Protein AF-A0AAE0R0I9-F1 (afdb_monomer_lite)

Secondary structure (DSSP, 8-state):
-EEEEEE---TTSHHHHHHHHHHHHHHHTT-EEEEEEGGG-SSHHHHHHHHHHSSS--SEEEEE-TTTHHHHS--

InterPro domains:
  IPR052622 Glycosyltransferase group 1 domain-containing protein [PTHR46660] (1-72)

Sequence (75 aa):
MRFLFLACLIPKTGNYATAERIRDHIESAGHVCVLRDTRDFNSASEVKLLMSQDPQPFDAALSIHLFKGGRLSLR

pLDDT: mean 85.28, std 13.09, range [44.66, 97.75]

Structure (mmCIF, N/CA/C/O backbone):
data_AF-A0AAE0R0I9-F1
#
_entry.id   AF-A0AAE0R0I9-F1
#
loop_
_atom_site.group_PDB
_atom_site.id
_atom_site.type_symbol
_atom_site.label_atom_id
_atom_site.label_alt_id
_atom_site.label_comp_id
_atom_site.label_asym_id
_atom_site.label_entity_id
_atom_site.label_seq_id
_atom_site.pdbx_PDB_ins_code
_atom_site.Cartn_x
_atom_site.Cartn_y
_atom_site.Cartn_z
_atom_site.occupancy
_atom_site.B_iso_or_equiv
_atom_site.auth_seq_id
_atom_site.auth_comp_id
_atom_site.auth_asym_id
_atom_site.auth_atom_id
_atom_site.pdbx_PDB_model_num
ATOM 1 N N . MET A 1 1 ? -12.337 -1.894 7.028 1.00 92.00 1 MET A N 1
ATOM 2 C CA . MET A 1 1 ? -11.204 -1.013 7.376 1.00 92.00 1 MET A CA 1
ATOM 3 C C . MET A 1 1 ? -10.696 -0.335 6.114 1.00 92.00 1 MET A C 1
ATOM 5 O O . MET A 1 1 ? -10.864 -0.901 5.036 1.00 92.00 1 MET A O 1
ATOM 9 N N . ARG A 1 2 ? -10.130 0.864 6.229 1.00 93.94 2 ARG A N 1
ATOM 10 C CA . ARG A 1 2 ? -9.554 1.661 5.144 1.00 93.94 2 ARG A CA 1
ATOM 11 C C . ARG A 1 2 ? -8.038 1.696 5.315 1.00 93.94 2 ARG A C 1
ATOM 13 O O . ARG A 1 2 ? -7.530 2.242 6.289 1.00 93.94 2 ARG A O 1
ATOM 20 N N . PHE A 1 3 ? -7.321 1.107 4.368 1.00 93.56 3 PHE A N 1
ATOM 21 C CA . PHE A 1 3 ? -5.868 0.987 4.387 1.00 93.56 3 PHE A CA 1
ATOM 22 C C . PHE A 1 3 ? -5.232 1.946 3.386 1.00 93.56 3 PHE A C 1
ATOM 24 O O . PHE A 1 3 ? -5.658 2.018 2.232 1.00 93.56 3 PHE A O 1
ATOM 31 N N . LEU A 1 4 ? -4.185 2.648 3.814 1.00 93.94 4 LEU A N 1
ATOM 32 C CA . LEU A 1 4 ? -3.263 3.312 2.900 1.00 93.94 4 LEU A CA 1
ATOM 33 C C . LEU A 1 4 ? -2.186 2.301 2.512 1.00 93.94 4 LEU A C 1
ATOM 35 O O . LEU A 1 4 ? -1.478 1.798 3.382 1.00 93.94 4 LEU A O 1
ATOM 39 N N . PHE A 1 5 ? -2.040 2.002 1.226 1.00 93.81 5 PHE A N 1
ATOM 40 C CA . PHE A 1 5 ? -1.034 1.061 0.756 1.00 93.81 5 PHE A CA 1
ATOM 41 C C . PHE A 1 5 ? 0.012 1.761 -0.110 1.00 93.81 5 PHE A C 1
ATOM 43 O O . PHE A 1 5 ? -0.283 2.273 -1.188 1.00 93.81 5 PHE A O 1
ATOM 50 N N . LEU A 1 6 ? 1.253 1.781 0.374 1.00 92.56 6 LEU A N 1
ATOM 51 C CA . LEU A 1 6 ? 2.394 2.391 -0.295 1.00 92.56 6 LEU A CA 1
ATOM 52 C C . LEU A 1 6 ? 3.248 1.324 -0.992 1.00 92.56 6 LEU A C 1
ATOM 54 O O . LEU A 1 6 ? 3.841 0.457 -0.344 1.00 92.56 6 LEU A O 1
ATOM 58 N N . ALA A 1 7 ? 3.376 1.422 -2.312 1.00 91.56 7 ALA A N 1
ATOM 59 C CA . ALA A 1 7 ? 4.260 0.563 -3.100 1.00 91.56 7 ALA A CA 1
ATOM 60 C C . ALA A 1 7 ? 4.975 1.356 -4.201 1.00 91.56 7 ALA A C 1
ATOM 62 O O . ALA A 1 7 ? 4.566 2.452 -4.559 1.00 91.56 7 ALA A O 1
ATOM 63 N N . CYS A 1 8 ? 6.059 0.816 -4.757 1.00 89.56 8 CYS A N 1
ATOM 64 C CA . CYS A 1 8 ? 6.662 1.376 -5.967 1.00 89.56 8 CYS A CA 1
ATOM 65 C C . CYS A 1 8 ? 5.849 0.913 -7.187 1.00 89.56 8 CYS A C 1
ATOM 67 O O . CYS A 1 8 ? 5.894 -0.271 -7.532 1.00 89.56 8 CYS A O 1
ATOM 69 N N . LEU A 1 9 ? 5.106 1.824 -7.826 1.00 90.25 9 LEU A N 1
ATOM 70 C CA . LEU A 1 9 ? 4.141 1.510 -8.895 1.00 90.25 9 LEU A CA 1
ATOM 71 C C . LEU A 1 9 ? 4.747 1.671 -10.292 1.00 90.25 9 LEU A C 1
ATOM 73 O O . LEU A 1 9 ? 4.088 2.097 -11.238 1.00 90.25 9 LEU A O 1
ATOM 77 N N . ILE A 1 10 ? 6.033 1.343 -10.442 1.00 90.19 10 ILE A N 1
ATOM 78 C CA . ILE A 1 10 ? 6.661 1.321 -11.763 1.00 90.19 10 ILE A CA 1
ATOM 79 C C . ILE A 1 10 ? 6.011 0.186 -12.575 1.00 90.19 10 ILE A C 1
ATOM 81 O O . ILE A 1 10 ? 6.052 -0.969 -12.127 1.00 90.19 10 ILE A O 1
ATOM 85 N N . PRO A 1 11 ? 5.441 0.473 -13.764 1.00 89.12 11 PRO A N 1
ATOM 86 C CA . PRO A 1 11 ? 4.822 -0.544 -14.602 1.00 89.12 11 PRO A CA 1
ATOM 87 C C . PRO A 1 11 ? 5.775 -1.698 -14.909 1.00 89.12 11 PRO A C 1
ATOM 89 O O . PRO A 1 11 ? 6.983 -1.502 -15.038 1.00 89.12 11 PRO A O 1
ATOM 92 N N . LYS A 1 12 ? 5.222 -2.904 -15.079 1.00 88.06 12 LYS A N 1
ATOM 93 C CA . LYS A 1 12 ? 5.983 -4.119 -15.431 1.00 88.06 12 LYS A CA 1
ATOM 94 C C . LYS A 1 12 ? 7.078 -4.490 -14.415 1.00 88.06 12 LYS A C 1
ATOM 96 O O . LYS A 1 12 ? 8.069 -5.116 -14.777 1.00 88.06 12 LYS A O 1
ATOM 101 N N . THR A 1 13 ? 6.897 -4.139 -13.141 1.00 87.06 13 THR A N 1
ATOM 102 C CA . THR A 1 13 ? 7.767 -4.592 -12.04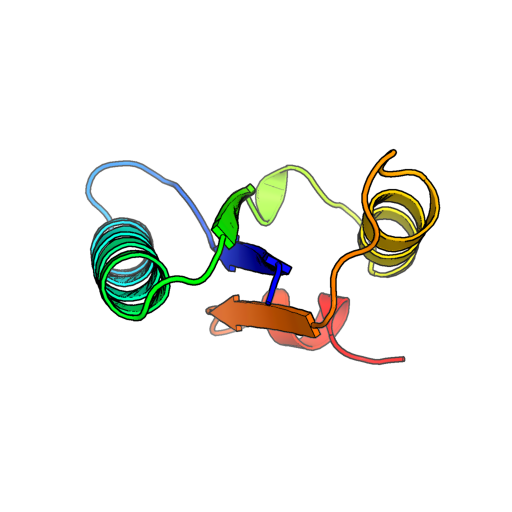6 1.00 87.06 13 THR A CA 1
ATOM 103 C C . THR A 1 13 ? 7.057 -5.590 -11.138 1.00 87.06 13 THR A C 1
ATOM 105 O O . THR A 1 13 ? 5.834 -5.557 -10.987 1.00 87.06 13 THR A O 1
ATOM 108 N N . GLY A 1 14 ? 7.834 -6.461 -10.485 1.00 86.94 14 GLY A N 1
ATOM 109 C CA . GLY A 1 14 ? 7.302 -7.394 -9.488 1.00 86.94 14 GLY A CA 1
ATOM 110 C C . GLY A 1 14 ? 6.633 -6.683 -8.308 1.00 86.94 14 GLY A C 1
ATOM 111 O O . GLY A 1 14 ? 5.631 -7.175 -7.797 1.00 86.94 14 GLY A O 1
ATOM 112 N N . ASN A 1 15 ? 7.124 -5.497 -7.931 1.00 87.50 15 ASN A N 1
ATOM 113 C CA . ASN A 1 15 ? 6.513 -4.671 -6.887 1.00 87.50 15 ASN A CA 1
ATOM 114 C C . ASN A 1 15 ? 5.107 -4.227 -7.276 1.00 87.50 15 ASN A C 1
ATOM 116 O O . ASN A 1 15 ? 4.193 -4.398 -6.477 1.00 87.50 15 ASN A O 1
ATOM 120 N N . TYR A 1 16 ? 4.923 -3.714 -8.497 1.00 90.75 16 TYR A N 1
ATOM 121 C CA . TYR A 1 16 ? 3.604 -3.275 -8.939 1.00 90.75 16 TYR A CA 1
ATOM 122 C C . TYR A 1 16 ? 2.623 -4.452 -9.021 1.00 90.75 16 TYR A C 1
ATOM 124 O O . TYR A 1 16 ? 1.561 -4.398 -8.411 1.00 90.75 16 TYR A O 1
ATOM 132 N N . ALA A 1 17 ? 3.029 -5.572 -9.631 1.00 92.31 17 ALA A N 1
ATOM 133 C CA . ALA A 1 17 ? 2.195 -6.775 -9.689 1.00 92.31 17 ALA A CA 1
ATOM 134 C C . ALA A 1 17 ? 1.837 -7.328 -8.293 1.00 92.31 17 ALA A C 1
ATOM 136 O O . ALA A 1 17 ? 0.736 -7.827 -8.074 1.00 92.31 17 ALA A O 1
ATOM 137 N N . THR A 1 18 ? 2.762 -7.247 -7.332 1.00 92.69 18 THR A N 1
ATOM 138 C CA . THR A 1 18 ? 2.512 -7.662 -5.943 1.00 92.69 18 THR A CA 1
ATOM 139 C C . THR A 1 18 ? 1.570 -6.694 -5.234 1.00 92.69 18 THR A C 1
ATOM 141 O O . THR A 1 18 ? 0.668 -7.137 -4.527 1.00 92.69 18 THR A O 1
ATOM 144 N N . ALA A 1 19 ? 1.738 -5.387 -5.450 1.00 93.56 19 ALA A N 1
ATOM 145 C CA . ALA A 1 19 ? 0.864 -4.363 -4.895 1.00 93.56 19 ALA A CA 1
ATOM 146 C C . ALA A 1 19 ? -0.582 -4.531 -5.378 1.00 93.56 19 ALA A C 1
ATOM 148 O O . ALA A 1 19 ? -1.506 -4.463 -4.574 1.00 93.56 19 ALA A O 1
ATOM 149 N N . GLU A 1 20 ? -0.782 -4.816 -6.666 1.00 94.69 20 GLU A N 1
ATOM 150 C CA . GLU A 1 20 ? -2.121 -5.067 -7.207 1.00 94.69 20 GLU A CA 1
ATOM 151 C C . GLU A 1 20 ? -2.755 -6.312 -6.585 1.00 94.69 20 GLU A C 1
ATOM 153 O O . GLU A 1 20 ? -3.864 -6.231 -6.073 1.00 94.69 20 GLU A O 1
ATOM 158 N N . A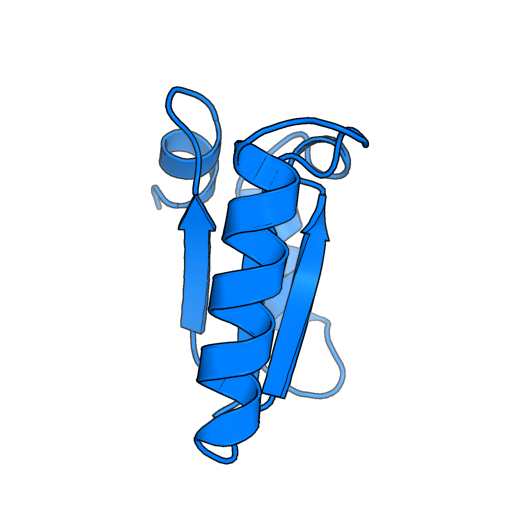RG A 1 21 ? -2.022 -7.428 -6.488 1.00 95.56 21 ARG A N 1
ATOM 159 C CA . ARG A 1 21 ? -2.540 -8.654 -5.850 1.00 95.56 21 ARG A CA 1
ATOM 160 C C . ARG A 1 21 ? -2.923 -8.455 -4.384 1.00 95.56 21 ARG A C 1
ATOM 162 O O . ARG A 1 21 ? -3.931 -8.991 -3.935 1.00 95.56 21 ARG A O 1
ATOM 169 N N . ILE A 1 22 ? -2.116 -7.709 -3.629 1.00 94.81 22 ILE A N 1
ATOM 170 C CA . ILE A 1 22 ? -2.411 -7.404 -2.223 1.00 94.81 22 ILE A CA 1
ATOM 171 C C . ILE A 1 22 ? -3.628 -6.478 -2.120 1.00 94.81 22 ILE A C 1
ATOM 173 O O . ILE A 1 22 ? -4.486 -6.724 -1.274 1.00 94.81 22 ILE A O 1
ATOM 177 N N . ARG A 1 23 ? -3.735 -5.451 -2.978 1.00 96.00 23 ARG A N 1
ATOM 178 C CA . ARG A 1 23 ? -4.926 -4.591 -3.052 1.00 96.00 23 ARG A CA 1
ATOM 179 C C . ARG A 1 23 ? -6.173 -5.435 -3.300 1.00 96.00 23 ARG A C 1
ATOM 181 O O . ARG A 1 23 ? -7.096 -5.365 -2.497 1.00 96.00 23 ARG A O 1
ATOM 188 N N . ASP A 1 24 ? -6.155 -6.265 -4.338 1.00 97.31 24 ASP A N 1
ATOM 189 C CA . ASP A 1 24 ? -7.298 -7.092 -4.727 1.00 97.31 24 ASP A CA 1
ATOM 190 C C . ASP A 1 24 ? -7.703 -8.050 -3.591 1.00 97.31 24 ASP A C 1
ATOM 192 O O . ASP A 1 24 ? -8.888 -8.234 -3.317 1.00 97.31 24 ASP A O 1
ATOM 196 N N . HIS A 1 25 ? -6.730 -8.612 -2.864 1.00 96.88 25 HIS A N 1
ATOM 197 C CA . HIS A 1 25 ? -7.001 -9.446 -1.692 1.00 96.88 25 HIS A CA 1
ATOM 198 C C . HIS A 1 25 ? -7.667 -8.661 -0.549 1.00 96.88 25 HIS A C 1
ATOM 200 O O . HIS A 1 25 ? -8.684 -9.108 -0.016 1.00 96.88 25 HIS A O 1
ATOM 206 N N . ILE A 1 26 ? -7.135 -7.485 -0.195 1.00 95.88 26 ILE A N 1
ATOM 207 C CA . ILE A 1 26 ? -7.704 -6.613 0.847 1.00 95.88 26 ILE A CA 1
ATOM 208 C C . ILE A 1 26 ? -9.139 -6.212 0.480 1.00 95.88 26 ILE A C 1
ATOM 210 O O . ILE A 1 26 ? -10.039 -6.289 1.316 1.00 95.88 26 ILE A O 1
ATOM 214 N N . GLU A 1 27 ? -9.372 -5.830 -0.774 1.00 97.25 27 GLU A N 1
ATOM 215 C CA . GLU A 1 27 ? -10.696 -5.430 -1.254 1.00 97.25 27 GLU A CA 1
ATOM 216 C C . GLU A 1 27 ? -11.680 -6.603 -1.286 1.00 97.25 27 GLU A C 1
ATOM 218 O O . GLU A 1 27 ? -12.823 -6.453 -0.852 1.00 97.25 27 GLU A O 1
ATOM 223 N N . SER A 1 28 ? -11.231 -7.801 -1.676 1.00 97.75 28 SER A N 1
ATOM 224 C CA . SER A 1 28 ? -12.057 -9.017 -1.624 1.00 97.75 28 SER A CA 1
ATOM 225 C C . SER A 1 28 ? -12.511 -9.388 -0.205 1.00 97.75 28 SER A C 1
ATOM 227 O O . SER A 1 28 ? -13.563 -10.001 -0.037 1.00 97.75 28 SER A O 1
ATOM 229 N N . ALA A 1 29 ? -11.763 -8.970 0.823 1.00 97.06 29 ALA A N 1
ATOM 230 C CA . ALA A 1 29 ? -12.123 -9.143 2.230 1.00 97.06 29 ALA A CA 1
ATOM 231 C C . ALA A 1 29 ? -13.121 -8.081 2.746 1.00 97.06 29 ALA A C 1
ATOM 233 O O . ALA A 1 29 ? -13.427 -8.045 3.939 1.00 97.06 29 ALA A O 1
ATOM 234 N N . GLY A 1 30 ? -13.633 -7.198 1.879 1.00 97.12 30 GLY A N 1
ATOM 235 C CA . GLY A 1 30 ? -14.566 -6.133 2.259 1.00 97.12 30 GLY A CA 1
ATOM 236 C C . GLY A 1 30 ? -13.879 -4.932 2.914 1.00 97.12 30 GLY A C 1
ATOM 237 O O . GLY A 1 30 ? -14.479 -4.220 3.724 1.00 97.12 30 GLY A O 1
ATOM 238 N N . HIS A 1 31 ? -12.597 -4.714 2.628 1.00 96.56 31 HIS A N 1
ATOM 239 C CA . HIS A 1 31 ? -11.854 -3.540 3.077 1.00 96.56 31 HIS A CA 1
ATOM 240 C C . HIS A 1 31 ? -11.609 -2.569 1.919 1.00 96.56 31 HIS A C 1
ATOM 242 O O . HIS A 1 31 ? -11.725 -2.923 0.755 1.00 96.56 31 HIS A O 1
ATOM 248 N N . VAL A 1 32 ? -11.273 -1.322 2.237 1.00 95.69 32 VAL A N 1
ATOM 249 C CA . VAL A 1 32 ? -10.901 -0.311 1.241 1.00 95.69 32 VAL A CA 1
ATOM 250 C C . VAL A 1 32 ? -9.383 -0.217 1.211 1.00 95.69 32 VAL A C 1
ATOM 252 O O . VAL A 1 32 ? -8.769 -0.044 2.264 1.00 95.69 32 VAL A O 1
ATOM 255 N N . CYS A 1 33 ? -8.773 -0.303 0.029 1.00 95.44 33 CYS A N 1
ATOM 256 C CA . CYS A 1 33 ? -7.324 -0.210 -0.134 1.00 95.44 33 CYS A CA 1
ATOM 257 C C . CYS A 1 33 ? -6.951 0.943 -1.072 1.00 95.44 33 CYS A C 1
ATOM 259 O O . CYS A 1 33 ? -7.123 0.873 -2.286 1.00 95.44 33 CYS A O 1
ATOM 261 N N . VAL A 1 34 ? -6.413 2.027 -0.514 1.00 94.50 34 VAL A N 1
ATOM 262 C CA . VAL A 1 34 ? -5.955 3.176 -1.300 1.00 94.50 34 VAL A CA 1
ATOM 263 C C . VAL A 1 34 ? -4.488 2.979 -1.657 1.00 94.50 34 VAL A C 1
ATOM 265 O O . VAL A 1 34 ? -3.600 3.218 -0.840 1.00 94.50 34 VAL A O 1
ATOM 268 N N . LEU A 1 35 ? -4.236 2.555 -2.894 1.00 93.56 35 LEU A N 1
ATOM 269 C CA . LEU A 1 35 ? -2.886 2.377 -3.419 1.00 93.56 35 LEU A CA 1
ATOM 270 C C . LEU A 1 35 ? -2.270 3.729 -3.834 1.00 93.56 35 LEU A C 1
ATOM 272 O O . LEU A 1 35 ? -2.908 4.535 -4.523 1.00 93.56 35 LEU A O 1
ATOM 276 N N . ARG A 1 36 ? -1.029 3.988 -3.408 1.00 92.94 36 ARG A N 1
ATOM 277 C CA . ARG A 1 36 ? -0.238 5.184 -3.753 1.00 92.94 36 ARG A CA 1
ATOM 278 C C . ARG A 1 36 ? 1.212 4.823 -4.047 1.00 92.94 36 ARG A C 1
ATOM 280 O O . ARG A 1 36 ? 1.739 3.849 -3.499 1.00 92.94 36 ARG A O 1
ATOM 287 N N . ASP A 1 37 ? 1.859 5.618 -4.896 1.00 91.56 37 ASP A N 1
ATOM 288 C CA . ASP A 1 37 ? 3.259 5.390 -5.213 1.00 91.56 37 ASP A CA 1
ATOM 289 C C . ASP A 1 37 ? 4.162 5.938 -4.106 1.00 91.56 37 ASP A C 1
ATOM 291 O O . ASP A 1 37 ? 4.082 7.097 -3.720 1.00 91.56 37 ASP A O 1
ATOM 295 N N . THR A 1 38 ? 5.088 5.118 -3.614 1.00 89.44 38 THR A N 1
ATOM 296 C CA . THR A 1 38 ? 6.135 5.561 -2.675 1.00 89.44 38 THR A CA 1
ATOM 297 C C . THR A 1 38 ? 7.009 6.697 -3.211 1.00 89.44 38 THR A C 1
ATOM 299 O O . THR A 1 38 ? 7.661 7.375 -2.423 1.00 89.44 38 THR A O 1
ATOM 302 N N . ARG A 1 39 ? 7.069 6.890 -4.533 1.00 87.12 39 ARG A N 1
ATOM 303 C CA . ARG A 1 39 ? 7.806 7.979 -5.189 1.00 87.12 39 ARG A CA 1
ATOM 304 C C . ARG A 1 39 ? 7.095 9.327 -5.079 1.00 87.12 39 ARG A C 1
ATOM 306 O O . ARG A 1 39 ? 7.763 10.340 -5.248 1.00 87.12 39 ARG A O 1
ATOM 313 N N . ASP A 1 40 ? 5.803 9.330 -4.753 1.00 90.00 40 ASP A N 1
ATOM 314 C CA . ASP A 1 40 ? 5.022 10.550 -4.526 1.00 90.00 40 ASP A CA 1
ATOM 315 C C . ASP A 1 40 ? 5.346 11.196 -3.167 1.00 90.00 40 ASP A C 1
ATOM 317 O O . ASP A 1 40 ? 4.919 12.315 -2.899 1.00 90.00 40 ASP A O 1
ATOM 321 N N . PHE A 1 41 ? 6.113 10.501 -2.315 1.00 88.69 41 PHE A N 1
ATOM 322 C CA . PHE A 1 41 ? 6.463 10.942 -0.968 1.00 88.69 41 PHE A CA 1
ATOM 323 C C . PHE A 1 41 ? 7.980 11.034 -0.784 1.00 88.69 41 PHE A C 1
ATOM 325 O O . PHE A 1 41 ? 8.740 10.099 -1.057 1.00 88.69 41 PHE A O 1
ATOM 332 N N . ASN A 1 42 ? 8.419 12.156 -0.233 1.00 86.19 42 ASN A N 1
ATOM 333 C CA 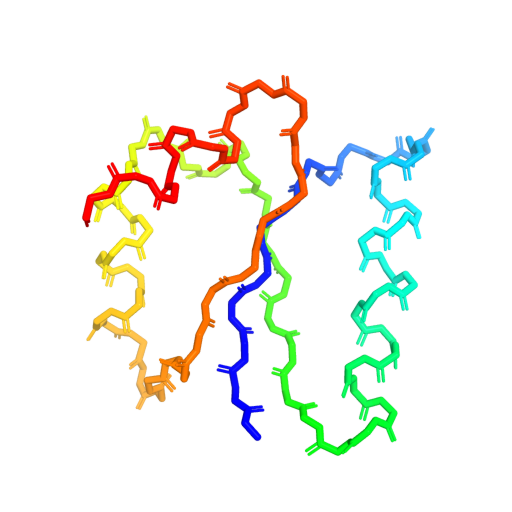. ASN A 1 42 ? 9.801 12.440 0.128 1.00 86.19 42 ASN A CA 1
ATOM 334 C C . ASN A 1 42 ? 10.079 12.174 1.613 1.00 86.19 42 ASN A C 1
ATOM 336 O O . ASN A 1 42 ? 11.239 12.005 1.995 1.00 86.19 42 ASN A O 1
ATOM 340 N N . SER A 1 43 ? 9.045 12.125 2.463 1.00 85.25 43 SER A N 1
ATOM 341 C CA . SER A 1 43 ? 9.208 11.934 3.910 1.00 85.25 43 SER A CA 1
ATOM 342 C C . SER A 1 43 ? 8.041 11.201 4.580 1.00 85.25 43 SER A C 1
ATOM 344 O O . SER A 1 43 ? 6.914 11.198 4.090 1.00 85.25 43 SER A O 1
ATOM 346 N N . ALA A 1 44 ? 8.303 10.614 5.755 1.00 84.19 44 ALA A N 1
ATOM 347 C CA . ALA A 1 44 ? 7.266 10.000 6.593 1.00 84.19 44 ALA A CA 1
ATOM 348 C C . ALA A 1 44 ? 6.204 11.022 7.045 1.00 84.19 44 ALA A C 1
ATOM 350 O O . ALA A 1 44 ? 5.038 10.678 7.215 1.00 84.19 44 ALA A O 1
ATOM 351 N N . SER A 1 45 ? 6.589 12.294 7.194 1.00 86.88 45 SER A N 1
ATOM 352 C CA . SER A 1 45 ? 5.675 13.373 7.572 1.00 86.88 45 SER A CA 1
ATOM 353 C C . SER A 1 45 ? 4.606 13.634 6.511 1.00 86.88 45 SER A C 1
ATOM 355 O O . SER A 1 45 ? 3.468 13.905 6.873 1.00 86.88 45 SER A O 1
ATOM 357 N N . GLU A 1 46 ? 4.935 13.515 5.221 1.00 89.06 46 GLU A N 1
ATOM 358 C CA . GLU A 1 46 ? 3.955 13.662 4.131 1.00 89.06 46 GLU A CA 1
ATOM 359 C C . GLU A 1 46 ? 2.943 12.512 4.129 1.00 89.06 46 GLU A C 1
ATOM 361 O O . GLU A 1 46 ? 1.751 12.733 3.933 1.00 89.06 46 GLU A O 1
ATOM 366 N N . VAL A 1 47 ? 3.395 11.291 4.431 1.00 87.94 47 VAL A N 1
ATOM 367 C CA . VAL A 1 47 ? 2.503 10.137 4.613 1.00 87.94 47 VAL A CA 1
ATOM 368 C C . VAL A 1 47 ? 1.589 10.356 5.819 1.00 87.94 47 VAL A C 1
ATOM 370 O O . VAL A 1 47 ? 0.382 10.148 5.726 1.00 87.94 47 VAL A O 1
ATOM 373 N N . LYS A 1 48 ? 2.136 10.834 6.941 1.00 86.75 48 LYS A N 1
ATOM 374 C CA . LYS A 1 48 ? 1.355 11.145 8.145 1.00 86.75 48 LYS A CA 1
ATOM 375 C C . LYS A 1 48 ? 0.336 12.259 7.898 1.00 86.75 48 LYS A C 1
ATOM 377 O O . LYS A 1 48 ? -0.778 12.177 8.405 1.00 86.75 48 LYS A O 1
ATOM 382 N N . LEU A 1 49 ? 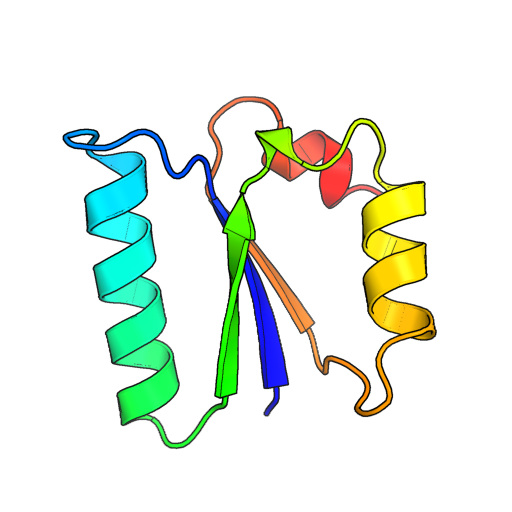0.707 13.268 7.111 1.00 87.44 49 LEU A N 1
ATOM 383 C CA . LEU A 1 49 ? -0.181 14.351 6.698 1.00 87.44 49 LEU A CA 1
ATOM 384 C C . LEU A 1 49 ? -1.323 13.831 5.824 1.00 87.44 49 LEU A C 1
ATOM 386 O O . LEU A 1 49 ? -2.475 14.169 6.067 1.00 87.44 49 LEU A O 1
ATOM 390 N N . LEU A 1 50 ? -1.024 12.959 4.858 1.00 87.31 50 LEU A N 1
ATOM 391 C CA . LEU A 1 50 ? -2.050 12.291 4.060 1.00 87.31 50 LEU A CA 1
ATOM 392 C C . LEU A 1 50 ? -3.006 11.487 4.950 1.00 87.31 50 LEU A C 1
ATOM 394 O O . LEU A 1 50 ? -4.217 11.554 4.768 1.00 87.31 50 LEU A O 1
ATOM 398 N N . MET A 1 51 ? -2.473 10.760 5.935 1.00 85.06 51 MET A N 1
ATOM 399 C CA . MET A 1 51 ? -3.294 9.981 6.861 1.00 85.06 51 MET A CA 1
ATOM 400 C C . MET A 1 51 ? -4.194 10.843 7.757 1.00 85.06 51 MET A C 1
ATOM 402 O O . MET A 1 51 ? -5.253 10.367 8.158 1.00 85.06 51 MET A O 1
ATOM 406 N N . SER A 1 52 ? -3.791 12.078 8.077 1.00 82.25 52 SER A N 1
ATOM 407 C CA . SER A 1 52 ? -4.551 12.981 8.951 1.00 82.25 52 SER A CA 1
ATOM 408 C C . SER A 1 52 ? -5.487 13.945 8.217 1.00 82.25 52 SER A C 1
ATOM 410 O O . SER A 1 52 ? -6.448 14.410 8.824 1.00 82.25 52 SER A O 1
ATOM 412 N N . GLN A 1 53 ? -5.211 14.270 6.949 1.00 82.00 53 GLN A N 1
ATOM 413 C CA . GLN A 1 53 ? -5.989 15.230 6.154 1.00 82.00 53 GLN A CA 1
ATOM 414 C C . GLN A 1 53 ? -7.007 14.582 5.207 1.00 82.00 53 GLN A C 1
ATOM 416 O O . GLN A 1 53 ? -7.829 15.297 4.632 1.00 82.00 53 GLN A O 1
ATOM 421 N N . ASP A 1 54 ? -6.968 13.260 5.016 1.00 79.62 54 ASP A N 1
ATOM 422 C CA . ASP A 1 54 ? -7.985 12.573 4.217 1.00 79.62 54 ASP A CA 1
ATOM 423 C C . ASP A 1 54 ? -9.373 12.732 4.878 1.00 79.62 54 ASP A C 1
ATOM 425 O O . ASP A 1 54 ? -9.491 12.558 6.095 1.00 79.62 54 ASP A O 1
ATOM 429 N N . PRO A 1 55 ? -10.438 13.041 4.110 1.00 78.31 55 PRO A N 1
ATOM 430 C CA . PRO A 1 55 ? -11.797 13.164 4.643 1.00 78.31 55 PRO A CA 1
ATOM 431 C C . PRO A 1 55 ? -12.277 11.913 5.387 1.00 78.31 55 PRO A C 1
ATOM 433 O O . PRO A 1 55 ? -13.176 12.000 6.222 1.00 78.31 55 PRO A O 1
ATOM 436 N N . GLN A 1 56 ? -11.705 10.749 5.062 1.00 84.50 56 GLN A N 1
ATOM 437 C CA . GLN A 1 56 ? -11.925 9.500 5.773 1.00 84.50 56 GLN A CA 1
ATOM 438 C C . GLN A 1 56 ? -10.589 8.988 6.326 1.00 84.50 56 GLN A C 1
ATOM 440 O O . GLN A 1 56 ? -9.715 8.605 5.541 1.00 84.50 56 GLN A O 1
ATOM 445 N N . PRO A 1 57 ? -10.426 8.927 7.660 1.00 84.94 57 PRO A N 1
ATOM 446 C CA . PRO A 1 57 ? -9.173 8.491 8.254 1.00 84.94 57 PRO A CA 1
ATOM 447 C C . PRO A 1 57 ? -8.843 7.054 7.843 1.00 84.94 57 PRO A C 1
ATOM 449 O O . PRO A 1 57 ? -9.722 6.201 7.689 1.00 84.94 57 PRO A O 1
ATOM 452 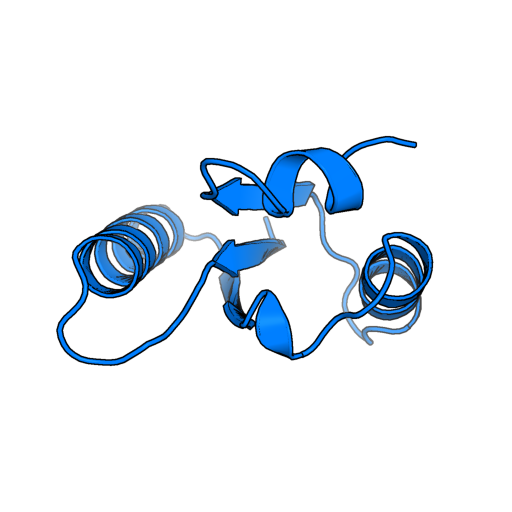N N . PHE A 1 58 ? -7.552 6.792 7.665 1.00 90.38 58 PHE A N 1
ATOM 453 C CA . PHE A 1 58 ? -7.041 5.445 7.442 1.00 90.38 58 PHE A CA 1
ATOM 454 C C . PHE A 1 58 ? -6.886 4.714 8.775 1.00 90.38 58 PHE A C 1
ATOM 456 O O . PHE A 1 58 ? -6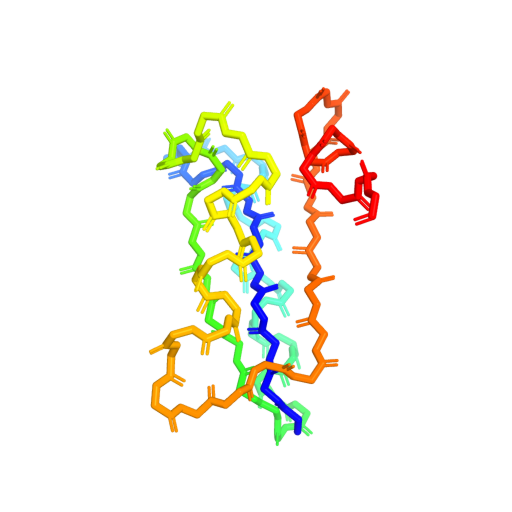.310 5.259 9.715 1.00 90.38 58 PHE A O 1
ATOM 463 N N . ASP A 1 59 ? -7.335 3.462 8.835 1.00 91.06 59 ASP A N 1
ATOM 464 C CA . ASP A 1 59 ? -7.188 2.611 10.021 1.00 91.06 59 ASP A CA 1
ATOM 465 C C . ASP A 1 59 ? -5.745 2.115 10.184 1.00 91.06 59 ASP A C 1
ATOM 467 O O . ASP A 1 59 ? -5.269 1.890 11.295 1.00 91.06 59 ASP A O 1
ATOM 471 N N . ALA A 1 60 ? -5.044 1.919 9.065 1.00 89.00 60 ALA A N 1
ATOM 472 C CA . ALA A 1 60 ? -3.656 1.480 9.045 1.00 89.00 60 ALA A CA 1
ATOM 473 C C . ALA A 1 60 ? -2.970 1.825 7.716 1.00 89.00 60 ALA A C 1
ATOM 475 O O . ALA A 1 60 ? -3.619 2.049 6.690 1.00 89.00 60 ALA A O 1
ATOM 476 N N . ALA A 1 61 ? -1.636 1.817 7.739 1.00 89.50 61 ALA A N 1
ATOM 477 C CA . ALA A 1 61 ? -0.802 1.931 6.553 1.00 89.50 61 ALA A CA 1
ATOM 478 C C . ALA A 1 61 ? 0.028 0.656 6.347 1.00 89.50 61 ALA A C 1
ATOM 480 O O . ALA A 1 61 ? 0.664 0.159 7.276 1.00 89.50 61 ALA A O 1
ATOM 481 N N . LEU A 1 62 ? 0.044 0.151 5.115 1.00 88.75 62 LEU A N 1
ATOM 482 C CA . LEU A 1 62 ? 0.901 -0.939 4.658 1.00 88.75 62 LEU A CA 1
ATOM 483 C C . LEU A 1 62 ? 1.956 -0.367 3.710 1.00 88.75 62 LEU A C 1
ATOM 485 O O . LEU A 1 62 ? 1.660 0.517 2.905 1.00 88.75 62 LEU A O 1
ATOM 489 N N . SER A 1 63 ? 3.180 -0.887 3.755 1.00 87.50 63 SER A N 1
ATOM 490 C CA . SER A 1 63 ? 4.186 -0.577 2.742 1.00 87.50 63 SER A CA 1
ATOM 491 C C . SER A 1 63 ? 4.938 -1.828 2.299 1.00 87.50 63 SER A C 1
ATOM 493 O O . SER A 1 63 ? 5.305 -2.667 3.120 1.00 87.50 63 SER A O 1
ATOM 495 N N . ILE A 1 64 ? 5.180 -1.961 0.991 1.00 81.94 64 ILE A N 1
ATOM 496 C CA . ILE A 1 64 ? 6.085 -2.984 0.448 1.00 81.94 64 ILE A CA 1
ATOM 497 C C . ILE A 1 64 ? 7.289 -2.305 -0.205 1.00 81.94 64 ILE A C 1
ATOM 499 O O . ILE A 1 64 ? 7.191 -1.715 -1.281 1.00 81.94 64 ILE A O 1
ATOM 503 N N . HIS A 1 65 ? 8.453 -2.342 0.456 1.00 68.94 65 HIS A N 1
ATOM 504 C CA . HIS A 1 65 ? 9.706 -1.920 -0.176 1.00 68.94 65 HIS A CA 1
ATOM 505 C C . HIS A 1 65 ? 10.967 -2.418 0.546 1.00 68.94 65 HIS A C 1
ATOM 507 O O . HIS A 1 65 ? 11.128 -2.210 1.744 1.00 68.94 65 HIS A O 1
ATOM 513 N N . LEU A 1 66 ? 11.944 -2.894 -0.233 1.00 53.12 66 LEU A N 1
ATOM 514 C CA . LEU A 1 66 ? 13.297 -3.277 0.205 1.00 53.12 66 LEU A CA 1
ATOM 515 C C . LEU A 1 66 ? 14.208 -2.116 0.694 1.00 53.12 66 LEU A C 1
ATOM 517 O O . LEU A 1 66 ? 15.340 -2.384 1.076 1.00 53.12 66 LEU A O 1
ATOM 521 N N . PHE A 1 67 ? 13.784 -0.835 0.672 1.00 52.25 67 PHE A N 1
ATOM 522 C CA . PHE A 1 67 ? 14.687 0.282 1.053 1.00 52.25 67 PHE A CA 1
ATOM 523 C C . PHE A 1 67 ? 14.027 1.624 1.459 1.00 52.25 67 PHE A C 1
ATOM 525 O O . PHE A 1 67 ? 14.619 2.375 2.235 1.00 52.25 67 PHE A O 1
ATOM 532 N N . LYS A 1 68 ? 12.815 1.957 0.972 1.00 55.31 68 LYS A N 1
ATOM 533 C CA . LYS A 1 68 ? 12.134 3.242 1.282 1.00 55.31 68 LYS A CA 1
ATOM 534 C C . LYS A 1 68 ? 10.900 3.128 2.184 1.00 55.31 68 LYS A C 1
ATOM 536 O O . LYS A 1 68 ? 10.757 3.945 3.085 1.00 55.31 68 LYS A O 1
ATOM 541 N N . GLY A 1 69 ? 10.062 2.106 2.003 1.00 55.12 69 GLY A N 1
ATOM 542 C CA . GLY A 1 69 ? 8.861 1.864 2.821 1.00 55.12 69 GLY A CA 1
ATOM 543 C C . GLY A 1 69 ? 9.161 1.819 4.321 1.00 55.12 69 GLY A C 1
ATOM 544 O O . GLY A 1 69 ? 8.528 2.531 5.088 1.00 55.12 69 GLY A O 1
ATOM 545 N N . GLY A 1 70 ? 10.237 1.130 4.722 1.00 58.84 70 GLY A N 1
ATOM 546 C CA . GLY A 1 70 ? 10.694 1.124 6.116 1.00 58.84 70 GLY A CA 1
ATOM 547 C C . GLY A 1 70 ? 11.037 2.512 6.678 1.00 58.84 70 GLY A C 1
ATOM 548 O O . GLY A 1 70 ? 10.782 2.764 7.846 1.00 58.84 70 GLY A O 1
ATOM 549 N N . ARG A 1 71 ? 11.542 3.453 5.862 1.00 60.03 71 ARG A N 1
ATOM 550 C CA . ARG A 1 71 ? 11.800 4.840 6.308 1.00 60.03 71 ARG A CA 1
ATOM 551 C C . ARG A 1 71 ? 10.519 5.659 6.456 1.00 60.03 71 ARG A C 1
ATOM 553 O O . ARG A 1 71 ? 10.485 6.570 7.271 1.00 60.03 71 ARG A O 1
ATOM 560 N N . LEU A 1 72 ? 9.498 5.357 5.654 1.00 56.88 72 LEU A N 1
ATOM 561 C CA . LEU A 1 72 ? 8.194 6.026 5.700 1.00 56.88 72 LEU A CA 1
ATOM 562 C C . LEU A 1 72 ? 7.294 5.471 6.815 1.00 56.88 72 LEU A C 1
ATOM 564 O O . LEU A 1 72 ? 6.398 6.171 7.269 1.00 56.88 72 LEU A O 1
ATOM 568 N N . SER A 1 73 ? 7.549 4.240 7.267 1.00 58.09 73 SER A N 1
ATOM 569 C CA . SER A 1 73 ? 6.798 3.558 8.328 1.00 58.09 73 SER A CA 1
ATOM 570 C C . SER A 1 73 ? 7.430 3.682 9.728 1.00 58.09 73 SER A C 1
ATOM 572 O O . SER A 1 73 ? 6.869 3.159 10.685 1.00 58.09 73 SER A O 1
ATOM 574 N N . LEU A 1 74 ? 8.576 4.364 9.872 1.00 51.94 74 LEU A N 1
ATOM 575 C CA . LEU A 1 74 ? 9.270 4.573 11.153 1.00 51.94 74 LEU A CA 1
ATOM 576 C C . LEU A 1 74 ? 9.093 6.014 11.672 1.00 51.94 74 LEU A C 1
ATOM 578 O O . LEU A 1 74 ? 9.958 6.860 11.437 1.00 51.94 74 LEU A O 1
ATOM 582 N N . ARG A 1 75 ? 7.988 6.271 12.389 1.00 44.66 75 ARG A N 1
ATOM 583 C CA . ARG A 1 75 ? 7.908 7.032 13.661 1.00 44.66 75 ARG A CA 1
ATOM 584 C C . ARG A 1 75 ? 6.469 7.290 14.104 1.00 44.66 75 ARG A C 1
ATOM 586 O O . ARG A 1 75 ? 5.725 7.970 13.363 1.00 44.66 75 ARG A O 1
#

Foldseek 3Di:
DAEEEEWACDPPDPGNVVSVVVQVVCVVVVYHYHYDYLVVDPALVVVVVCQVPPPDHGPYYHYDDPPRRVRNPDD

Organism: NCBI:txid175788

Radius of gyration: 11.9 Å; chains: 1; bounding box: 29×25×29 Å